Protein AF-A0A946WPH7-F1 (afdb_monomer_lite)

pLDDT: mean 76.48, std 14.89, range [47.19, 95.25]

Secondary structure (DSSP, 8-state):
--HHHHHHHHHHHHHHH-TTHHHHHHHHHHHHHHHHHHHHHHHHHHTTTHHHHHHHS-----PPPPPPPPP--S-SS---------------

Radius of gyration: 34.1 Å; chains: 1; bounding box: 37×86×64 Å

Sequence (92 aa):
MGSSEFIMIGAALLVLFGGKQLPELLRNIAKIINNFKRMTNQLKREAGLDMFDDIMNPPRHQRPPMPPPPPPSLDKKLEDGPNMNTDKEEQS

Foldseek 3Di:
DPVVVVVVVVVVCCVVQNPPRVVVVVVVVVVVVVVVVVVVVVVCVVVVVVVVVCVVPPPPPPPPPDDPDPDPPPPPPPPDDDDDPDDDDDDD

Structure (mmCIF, N/CA/C/O backbone):
data_AF-A0A946WPH7-F1
#
_entry.id   AF-A0A946WPH7-F1
#
loop_
_atom_site.group_PDB
_atom_site.id
_atom_site.type_symbol
_atom_site.label_atom_id
_atom_site.label_alt_id
_atom_site.label_comp_id
_atom_site.label_asym_id
_atom_site.label_entity_id
_atom_site.label_seq_id
_atom_site.pdbx_PDB_ins_code
_atom_site.Cartn_x
_atom_site.Cartn_y
_atom_site.Cartn_z
_atom_site.occupancy
_atom_site.B_iso_or_equiv
_atom_site.auth_seq_id
_atom_site.auth_comp_id
_atom_site.auth_asym_id
_atom_site.auth_atom_id
_atom_site.pdbx_PDB_model_num
ATOM 1 N N . MET A 1 1 ? 25.338 6.547 -5.001 1.00 73.06 1 MET A N 1
ATOM 2 C CA . MET A 1 1 ? 25.299 5.070 -5.013 1.00 73.06 1 MET A CA 1
ATOM 3 C C . MET A 1 1 ? 24.215 4.659 -4.036 1.00 73.06 1 MET A C 1
ATOM 5 O O . MET A 1 1 ? 24.285 5.102 -2.902 1.00 73.06 1 MET A O 1
ATOM 9 N N . GLY A 1 2 ? 23.149 3.994 -4.464 1.00 82.25 2 GLY A N 1
ATOM 10 C CA . GLY A 1 2 ? 22.056 3.625 -3.556 1.00 82.25 2 GLY A CA 1
ATOM 11 C C . GLY A 1 2 ? 20.744 3.427 -4.300 1.00 82.25 2 GLY A C 1
ATOM 12 O O . GLY A 1 2 ? 20.168 2.350 -4.263 1.00 82.25 2 GLY A O 1
ATOM 13 N N . SER A 1 3 ? 20.318 4.416 -5.088 1.00 88.00 3 SER A N 1
ATOM 14 C CA . SER A 1 3 ? 19.132 4.288 -5.947 1.00 88.00 3 SER A CA 1
ATOM 15 C C . SER A 1 3 ? 19.303 3.237 -7.052 1.00 88.00 3 SER A C 1
ATOM 17 O O . SER A 1 3 ? 18.353 2.527 -7.369 1.00 88.00 3 SER A O 1
ATOM 19 N N . SER A 1 4 ? 20.513 3.082 -7.599 1.00 93.19 4 SER A N 1
ATOM 20 C CA . SER A 1 4 ? 20.823 2.083 -8.632 1.00 93.19 4 SER A CA 1
ATOM 21 C C . SER A 1 4 ? 20.708 0.637 -8.137 1.00 93.19 4 SER A C 1
ATOM 23 O O . SER A 1 4 ? 20.186 -0.208 -8.857 1.00 93.19 4 SER A O 1
ATOM 25 N N . GLU A 1 5 ? 21.146 0.341 -6.909 1.00 92.12 5 GLU A N 1
ATOM 26 C CA . GLU A 1 5 ? 21.054 -1.009 -6.331 1.00 92.12 5 GLU A CA 1
ATOM 27 C C . GLU A 1 5 ? 19.610 -1.420 -6.058 1.00 92.12 5 GLU A C 1
ATOM 29 O O . GLU A 1 5 ? 19.221 -2.536 -6.401 1.00 92.12 5 GLU A O 1
ATOM 34 N N . PHE A 1 6 ? 18.778 -0.513 -5.538 1.00 93.31 6 PHE A N 1
ATOM 35 C CA . PHE A 1 6 ? 17.352 -0.797 -5.359 1.00 93.31 6 PHE A CA 1
ATOM 36 C C . PHE A 1 6 ? 16.639 -1.071 -6.685 1.00 93.31 6 PHE A C 1
ATOM 38 O O . PHE A 1 6 ? 15.779 -1.950 -6.739 1.00 93.31 6 PHE A O 1
ATOM 45 N N . ILE A 1 7 ? 17.015 -0.371 -7.762 1.00 93.44 7 ILE A N 1
ATOM 46 C CA . ILE A 1 7 ? 16.483 -0.640 -9.104 1.00 93.44 7 ILE A CA 1
ATOM 47 C C . ILE A 1 7 ? 16.897 -2.039 -9.577 1.00 93.44 7 ILE A C 1
ATOM 49 O O . ILE A 1 7 ? 16.051 -2.768 -10.090 1.00 93.44 7 ILE A O 1
ATOM 53 N N . MET A 1 8 ? 18.151 -2.448 -9.362 1.00 94.06 8 MET A N 1
ATOM 54 C CA . MET A 1 8 ? 18.637 -3.780 -9.749 1.00 94.06 8 MET A CA 1
ATOM 55 C C . MET A 1 8 ? 17.952 -4.906 -8.965 1.00 94.06 8 MET A C 1
ATOM 57 O O . MET A 1 8 ? 17.546 -5.908 -9.552 1.00 94.06 8 MET A O 1
ATOM 61 N N . ILE A 1 9 ? 17.768 -4.729 -7.654 1.00 93.19 9 ILE A N 1
ATOM 62 C CA . ILE A 1 9 ? 17.056 -5.691 -6.799 1.00 93.19 9 ILE A CA 1
ATOM 63 C C . ILE A 1 9 ? 15.580 -5.761 -7.200 1.00 93.19 9 ILE A C 1
ATOM 65 O O . ILE A 1 9 ? 15.034 -6.853 -7.361 1.00 93.19 9 ILE A O 1
ATOM 69 N N . GLY A 1 10 ? 14.942 -4.608 -7.419 1.00 92.25 10 GLY A N 1
ATOM 70 C CA . GLY A 1 10 ? 13.577 -4.537 -7.929 1.00 92.25 10 GLY A CA 1
ATOM 71 C C . GLY A 1 10 ? 13.442 -5.271 -9.261 1.00 92.25 10 GLY A C 1
ATOM 72 O O . GLY A 1 10 ? 12.560 -6.112 -9.406 1.00 92.25 10 GLY A O 1
ATOM 73 N N . ALA A 1 11 ? 14.360 -5.036 -10.202 1.00 93.25 11 ALA A N 1
ATOM 74 C CA . ALA A 1 11 ? 14.390 -5.719 -11.491 1.00 93.25 11 ALA A CA 1
ATOM 75 C C . ALA A 1 11 ? 14.574 -7.242 -11.349 1.00 93.25 11 ALA A C 1
ATOM 77 O O . ALA A 1 11 ? 13.851 -7.995 -11.997 1.00 93.25 11 ALA A O 1
ATOM 78 N N . ALA A 1 12 ? 15.463 -7.711 -10.468 1.00 93.88 12 ALA A N 1
ATOM 79 C CA . ALA A 1 12 ? 15.650 -9.141 -10.208 1.00 93.88 12 ALA A CA 1
ATOM 80 C C . ALA A 1 12 ? 14.379 -9.799 -9.640 1.00 93.88 12 ALA A C 1
ATOM 82 O O . ALA A 1 12 ? 13.968 -10.862 -10.108 1.00 93.88 12 ALA A O 1
ATOM 83 N N . LEU A 1 13 ? 13.703 -9.141 -8.692 1.00 92.38 13 LEU A N 1
ATOM 84 C CA . LEU A 1 13 ? 12.411 -9.598 -8.169 1.00 92.38 13 LEU A CA 1
ATOM 85 C C . LEU A 1 13 ? 11.322 -9.577 -9.251 1.00 92.38 13 LEU A C 1
ATOM 87 O O . LEU A 1 13 ? 10.493 -10.482 -9.302 1.00 92.38 13 LEU A O 1
ATOM 91 N N . LEU A 1 14 ? 11.331 -8.584 -10.144 1.00 92.31 14 LEU A N 1
ATOM 92 C CA . LEU A 1 14 ? 10.408 -8.514 -11.278 1.00 92.31 14 LEU A CA 1
ATOM 93 C C . LEU A 1 14 ? 10.645 -9.634 -12.295 1.00 92.31 14 LEU A C 1
ATOM 95 O O . LEU A 1 14 ? 9.679 -10.091 -12.894 1.00 92.31 14 LEU A O 1
ATOM 99 N N . VAL A 1 15 ? 11.882 -10.090 -12.496 1.00 93.25 15 VAL A N 1
ATOM 100 C CA . VAL A 1 15 ? 12.171 -11.248 -13.358 1.00 93.25 15 VAL A CA 1
ATOM 101 C C . VAL A 1 15 ? 11.718 -12.547 -12.691 1.00 93.25 15 VAL A C 1
ATOM 103 O O . VAL A 1 15 ? 11.138 -13.400 -13.357 1.00 93.25 15 VAL A O 1
ATOM 106 N N . LEU A 1 16 ? 11.929 -12.684 -11.380 1.00 92.31 16 LEU A N 1
ATOM 107 C CA . LEU A 1 16 ? 11.603 -13.908 -10.643 1.00 92.31 16 LEU A CA 1
ATOM 108 C C . LEU A 1 16 ? 10.094 -14.083 -10.415 1.00 92.31 16 LEU A C 1
ATOM 110 O O . LEU A 1 16 ? 9.555 -15.173 -10.578 1.00 92.31 16 LEU A O 1
ATOM 114 N N . PHE A 1 17 ? 9.410 -12.999 -10.048 1.00 89.62 17 PHE A N 1
ATOM 115 C CA . PHE A 1 17 ? 7.988 -13.008 -9.706 1.00 89.62 17 PHE A CA 1
ATOM 116 C C . PHE A 1 17 ? 7.097 -12.457 -10.830 1.00 89.62 17 PHE A C 1
ATOM 118 O O . PHE A 1 17 ? 5.914 -12.789 -10.904 1.00 89.62 17 PHE A O 1
ATOM 125 N N . GLY A 1 18 ? 7.634 -11.642 -11.738 1.00 85.38 18 GLY A N 1
ATOM 126 C CA . GLY A 1 18 ? 6.865 -10.936 -12.765 1.00 85.38 18 GLY A CA 1
ATOM 127 C C . GLY A 1 18 ? 6.339 -9.578 -12.286 1.00 85.38 18 GLY A C 1
ATOM 128 O O . GLY A 1 18 ? 5.952 -9.400 -11.129 1.00 85.38 18 GLY A O 1
ATOM 129 N N . GLY A 1 19 ? 6.232 -8.609 -13.204 1.00 84.31 19 GLY A N 1
ATOM 130 C CA . GLY A 1 19 ? 5.746 -7.251 -12.900 1.00 84.31 19 GLY A CA 1
ATOM 131 C C . GLY A 1 19 ? 4.292 -7.158 -12.415 1.00 84.31 19 GLY A C 1
ATOM 132 O O . GLY A 1 19 ? 3.889 -6.122 -11.896 1.00 84.31 19 GLY A O 1
ATOM 133 N N . LYS A 1 20 ? 3.501 -8.229 -12.560 1.00 84.19 20 LYS A N 1
ATOM 134 C CA . LYS A 1 20 ? 2.092 -8.279 -12.134 1.00 84.19 20 LYS A CA 1
ATOM 135 C C . LYS A 1 20 ? 1.906 -8.904 -10.747 1.00 84.19 20 LYS A C 1
ATOM 137 O O . LYS A 1 20 ? 1.031 -8.464 -10.014 1.00 84.19 20 LYS A O 1
ATOM 142 N N . GLN A 1 21 ? 2.761 -9.851 -10.351 1.00 86.94 21 GLN A N 1
ATOM 143 C CA . GLN A 1 21 ? 2.588 -10.583 -9.090 1.00 86.94 21 GLN A CA 1
ATOM 144 C C . GLN A 1 21 ? 3.067 -9.796 -7.872 1.00 86.94 21 GLN A C 1
ATOM 146 O O . GLN A 1 21 ? 2.423 -9.819 -6.830 1.00 86.94 21 GLN A O 1
ATOM 151 N N . LEU A 1 22 ? 4.163 -9.045 -7.995 1.00 88.81 22 LEU A N 1
ATOM 152 C CA . LEU A 1 22 ? 4.698 -8.234 -6.899 1.00 88.81 22 LEU A CA 1
ATOM 153 C C . LEU A 1 22 ? 3.692 -7.170 -6.395 1.00 88.81 22 LEU A C 1
ATOM 155 O O . LEU A 1 22 ? 3.421 -7.139 -5.193 1.00 88.81 22 LEU A O 1
ATOM 159 N N . PRO A 1 23 ? 3.050 -6.351 -7.257 1.00 83.94 23 PRO A N 1
ATOM 160 C CA . PRO A 1 23 ? 2.016 -5.416 -6.805 1.00 83.94 23 PRO A CA 1
ATOM 161 C C . PRO A 1 23 ? 0.739 -6.108 -6.301 1.00 83.94 23 PRO A C 1
ATOM 163 O O . PRO A 1 23 ? 0.052 -5.559 -5.439 1.00 83.94 23 PRO A O 1
ATOM 166 N N . GLU A 1 24 ? 0.410 -7.298 -6.801 1.00 90.50 24 GLU A N 1
ATOM 167 C CA . GLU A 1 24 ? -0.753 -8.077 -6.359 1.00 90.50 24 GLU A CA 1
ATOM 168 C C . GLU A 1 24 ? -0.545 -8.672 -4.955 1.00 90.50 24 GLU A C 1
ATOM 170 O O . GLU A 1 24 ? -1.393 -8.499 -4.076 1.00 90.50 24 GLU A O 1
ATOM 175 N N . LEU A 1 25 ? 0.635 -9.239 -4.689 1.00 90.75 25 LEU A N 1
ATOM 176 C CA . LEU A 1 25 ? 1.050 -9.691 -3.359 1.00 90.75 25 LEU A CA 1
ATOM 177 C C . LEU A 1 25 ? 1.113 -8.524 -2.367 1.00 90.75 25 LEU A C 1
ATOM 179 O O . LEU A 1 25 ? 0.578 -8.635 -1.266 1.00 90.75 25 LEU A O 1
ATOM 183 N N . LEU A 1 26 ? 1.692 -7.382 -2.760 1.00 91.31 26 LEU A N 1
ATOM 184 C CA . LEU A 1 26 ? 1.735 -6.183 -1.916 1.00 91.31 26 LEU A CA 1
ATOM 185 C C . LEU A 1 26 ? 0.333 -5.685 -1.552 1.00 91.31 26 LEU A C 1
ATOM 187 O O . LEU A 1 26 ? 0.096 -5.346 -0.395 1.00 91.31 26 LEU A O 1
ATOM 191 N N . ARG A 1 27 ? -0.612 -5.666 -2.501 1.00 93.12 27 ARG A N 1
ATOM 192 C CA . ARG A 1 27 ? -2.014 -5.299 -2.230 1.00 93.12 27 ARG A CA 1
ATOM 193 C C . ARG A 1 27 ? -2.667 -6.260 -1.239 1.00 93.12 27 ARG A C 1
ATOM 195 O O . ARG A 1 27 ? -3.345 -5.810 -0.313 1.00 93.12 27 ARG A O 1
ATOM 202 N N . ASN A 1 28 ? -2.429 -7.560 -1.395 1.00 93.19 28 ASN A N 1
ATOM 203 C CA . ASN A 1 28 ? -2.977 -8.583 -0.508 1.00 93.19 28 ASN A CA 1
ATOM 204 C C . ASN A 1 28 ? -2.371 -8.489 0.904 1.00 93.19 28 ASN A C 1
ATOM 206 O O . ASN A 1 28 ? -3.110 -8.500 1.888 1.00 93.19 28 ASN A O 1
ATOM 210 N N . ILE A 1 29 ? -1.056 -8.285 1.017 1.00 94.25 29 ILE A N 1
ATOM 211 C CA . ILE A 1 29 ? -0.355 -8.068 2.292 1.00 94.25 29 ILE A CA 1
ATOM 212 C C . ILE A 1 29 ? -0.809 -6.760 2.951 1.00 94.25 29 ILE A C 1
ATOM 214 O O . ILE A 1 29 ? -1.117 -6.749 4.140 1.00 94.25 29 ILE A O 1
ATOM 218 N N . ALA A 1 30 ? -0.929 -5.665 2.198 1.00 91.44 30 ALA A N 1
ATOM 219 C CA . ALA A 1 30 ? -1.408 -4.385 2.722 1.00 91.44 30 ALA A CA 1
ATOM 220 C C . ALA A 1 30 ? -2.828 -4.504 3.296 1.00 91.44 30 ALA A C 1
ATOM 222 O O . ALA A 1 30 ? -3.128 -3.934 4.349 1.00 91.44 30 ALA A O 1
ATOM 223 N N . LYS A 1 31 ? -3.691 -5.295 2.648 1.00 94.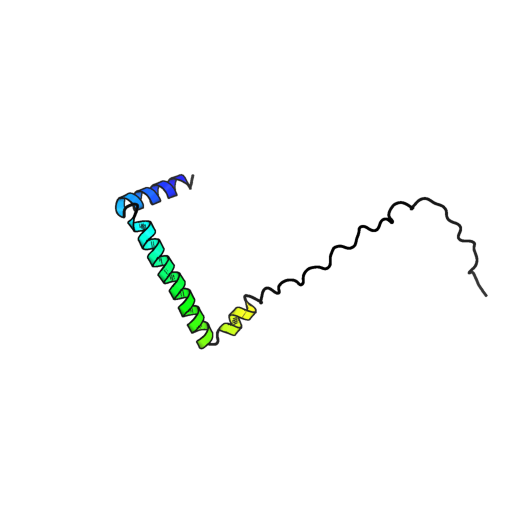81 31 LYS A N 1
ATOM 224 C CA . LYS A 1 31 ? -5.031 -5.607 3.155 1.00 94.81 31 LYS A CA 1
ATOM 225 C C . LYS A 1 31 ? -4.965 -6.392 4.469 1.00 94.81 31 LYS A C 1
ATOM 227 O O . LYS A 1 31 ? -5.683 -6.042 5.404 1.00 94.81 31 LYS A O 1
ATOM 232 N N . ILE A 1 32 ? -4.079 -7.388 4.566 1.00 93.25 32 ILE A N 1
ATOM 233 C CA . ILE A 1 32 ? -3.848 -8.158 5.799 1.00 93.25 32 ILE A CA 1
ATOM 234 C C . ILE A 1 32 ? -3.345 -7.247 6.923 1.00 93.25 32 ILE A C 1
ATOM 236 O O . ILE A 1 32 ? -3.917 -7.279 8.006 1.00 93.25 32 ILE A O 1
ATOM 240 N N . ILE A 1 33 ? -2.357 -6.381 6.673 1.00 95.12 33 ILE A N 1
ATOM 241 C CA . ILE A 1 33 ? -1.821 -5.442 7.675 1.00 95.12 33 ILE A CA 1
ATOM 242 C C . ILE A 1 33 ? -2.907 -4.465 8.153 1.00 95.12 33 ILE A C 1
ATOM 244 O O . ILE A 1 33 ? -3.038 -4.220 9.352 1.00 95.12 33 ILE A O 1
ATOM 248 N N . ASN A 1 34 ? -3.720 -3.922 7.240 1.00 94.44 34 ASN A N 1
ATOM 249 C CA . ASN A 1 34 ? -4.821 -3.020 7.594 1.00 94.44 34 ASN A CA 1
ATOM 250 C C . ASN A 1 34 ? -5.896 -3.729 8.435 1.00 94.44 34 ASN A C 1
ATOM 252 O O . ASN A 1 34 ? -6.404 -3.157 9.400 1.00 94.44 34 ASN A O 1
ATOM 256 N N . ASN A 1 35 ? -6.221 -4.978 8.097 1.00 95.25 35 ASN A N 1
ATOM 257 C CA . ASN A 1 35 ? -7.160 -5.790 8.867 1.00 95.25 35 ASN A CA 1
ATOM 258 C C . ASN A 1 35 ? -6.586 -6.164 10.235 1.00 95.25 35 ASN A C 1
ATOM 260 O O . ASN A 1 35 ? -7.281 -6.018 11.235 1.00 95.25 35 ASN A O 1
ATOM 264 N N . PHE A 1 36 ? -5.312 -6.550 10.293 1.00 93.75 36 PH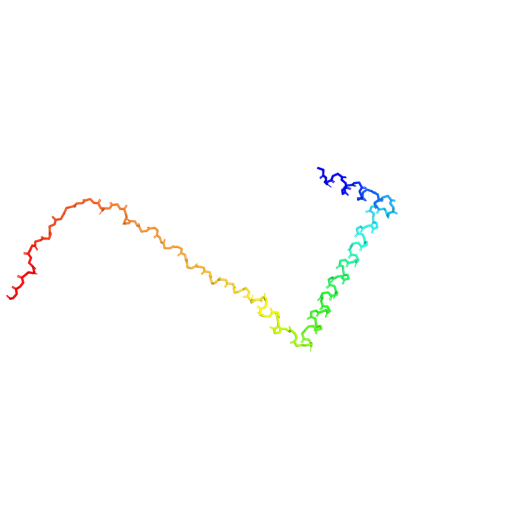E A N 1
ATOM 265 C CA . PHE A 1 36 ? -4.607 -6.851 11.533 1.00 93.75 36 PHE A CA 1
ATOM 266 C C . PHE A 1 36 ? -4.609 -5.638 12.462 1.00 93.75 36 PHE A C 1
ATOM 268 O O . PHE A 1 36 ? -5.026 -5.749 13.606 1.00 93.75 36 PHE A O 1
ATOM 275 N N . LYS A 1 37 ? -4.285 -4.441 11.952 1.00 91.25 37 LYS A N 1
ATOM 276 C CA . LYS A 1 37 ? -4.368 -3.195 12.728 1.00 91.25 37 LYS A CA 1
ATOM 277 C C . LYS A 1 37 ? -5.775 -2.952 13.282 1.00 91.25 37 LYS A C 1
ATOM 279 O O . LYS A 1 37 ? -5.907 -2.540 14.428 1.00 91.25 37 LYS A O 1
ATOM 284 N N . ARG A 1 38 ? -6.825 -3.192 12.489 1.00 91.81 38 ARG A N 1
ATOM 285 C CA . ARG A 1 38 ? -8.223 -3.028 12.932 1.00 91.81 38 ARG A CA 1
ATOM 286 C C . ARG A 1 38 ? -8.593 -4.021 14.024 1.00 91.81 38 ARG A C 1
ATOM 288 O O . ARG A 1 38 ? -9.170 -3.599 15.018 1.00 91.81 38 ARG A O 1
ATOM 295 N N . MET A 1 39 ? -8.231 -5.289 13.848 1.00 90.62 39 MET A N 1
ATOM 296 C CA . MET A 1 39 ? -8.453 -6.345 14.835 1.00 90.62 39 MET A CA 1
ATOM 297 C C . MET A 1 39 ? -7.696 -6.034 16.126 1.00 90.62 39 MET A C 1
ATOM 299 O O . MET A 1 39 ? -8.310 -5.952 17.180 1.00 90.62 39 MET A O 1
ATOM 303 N N . THR A 1 40 ? -6.402 -5.718 16.051 1.00 88.94 40 THR A N 1
ATOM 304 C CA . THR A 1 40 ? -5.601 -5.321 17.218 1.00 88.94 40 THR A CA 1
ATOM 305 C C . THR A 1 40 ? -6.192 -4.107 17.930 1.00 88.94 40 THR A C 1
ATOM 307 O O . THR A 1 40 ? -6.199 -4.064 19.151 1.00 88.94 40 THR A O 1
ATOM 310 N N . ASN A 1 41 ? -6.745 -3.139 17.196 1.00 86.75 41 ASN A N 1
ATOM 311 C CA . ASN A 1 41 ? -7.384 -1.961 17.783 1.00 86.75 41 ASN A CA 1
ATOM 312 C C . ASN A 1 41 ? -8.7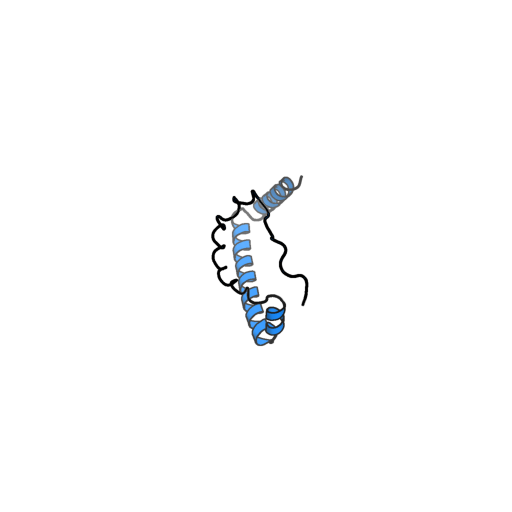65 -2.248 18.403 1.00 86.75 41 ASN A C 1
ATOM 314 O O . ASN A 1 41 ? -9.276 -1.416 19.145 1.00 86.75 41 ASN A O 1
ATOM 318 N N . GLN A 1 42 ? -9.396 -3.377 18.074 1.00 84.12 42 GLN A N 1
ATOM 319 C CA . GLN A 1 42 ? -10.586 -3.876 18.773 1.00 84.12 42 GLN A CA 1
ATOM 320 C C . GLN A 1 42 ? -10.162 -4.636 20.031 1.00 84.12 42 GLN A C 1
ATOM 322 O O . GLN A 1 42 ? -10.622 -4.298 21.117 1.00 84.12 42 GLN A O 1
ATOM 327 N N . LEU A 1 43 ? -9.175 -5.534 19.913 1.00 84.94 43 LEU A N 1
ATOM 328 C CA . LEU A 1 43 ? -8.579 -6.233 21.056 1.00 84.94 43 LEU A CA 1
ATOM 329 C C . LEU A 1 43 ? -8.040 -5.253 22.108 1.00 84.94 43 LEU A C 1
ATOM 331 O O . LEU A 1 43 ? -8.196 -5.488 23.297 1.00 84.94 43 LEU A O 1
ATOM 335 N N . LYS A 1 44 ? -7.428 -4.139 21.689 1.00 83.81 44 LYS A N 1
ATOM 336 C CA . LYS A 1 44 ? -6.897 -3.109 22.592 1.00 83.81 44 LYS A CA 1
ATOM 337 C C . LYS A 1 44 ? -7.996 -2.441 23.430 1.00 83.81 44 LYS A C 1
ATOM 339 O O . LYS A 1 44 ? -7.769 -2.202 24.616 1.00 83.81 44 LYS A O 1
ATOM 344 N N . ARG A 1 45 ? -9.177 -2.222 22.834 1.00 80.38 45 ARG A N 1
ATOM 345 C CA . ARG A 1 45 ? -10.353 -1.677 23.532 1.00 80.38 45 ARG A CA 1
ATOM 346 C C . ARG A 1 45 ? -10.934 -2.665 24.519 1.00 80.38 45 ARG A C 1
ATOM 348 O O . ARG A 1 45 ? -11.221 -2.314 25.657 1.00 80.38 45 ARG A O 1
ATOM 355 N N . GLU A 1 46 ? -11.061 -3.916 24.093 1.00 75.38 46 GLU A N 1
ATOM 356 C CA . GLU A 1 46 ? -11.589 -4.995 24.931 1.00 75.38 46 GLU A CA 1
ATOM 357 C C . GLU A 1 46 ? -10.643 -5.334 26.093 1.00 75.38 46 GLU A C 1
ATOM 359 O O . GLU A 1 46 ? -11.096 -5.600 27.202 1.00 75.38 46 GLU A O 1
ATOM 364 N N . ALA A 1 47 ? -9.329 -5.251 25.875 1.00 78.06 47 ALA A N 1
ATOM 365 C CA . ALA A 1 47 ? -8.307 -5.484 26.894 1.00 78.06 47 ALA A CA 1
ATOM 366 C C . ALA A 1 47 ? -8.091 -4.294 27.853 1.00 78.06 47 ALA A C 1
ATOM 368 O O . ALA A 1 47 ? -7.203 -4.357 28.703 1.00 78.06 47 ALA A O 1
ATOM 369 N N . GLY A 1 48 ? -8.848 -3.196 27.719 1.00 69.38 48 GLY A N 1
ATOM 370 C CA . GLY A 1 48 ? -8.726 -2.015 28.585 1.00 69.38 48 GLY A CA 1
ATOM 371 C C . GLY A 1 48 ? -7.422 -1.223 28.409 1.00 69.38 48 GLY A C 1
ATOM 372 O O . GLY A 1 48 ? -7.080 -0.390 29.246 1.00 69.38 48 GLY A O 1
ATOM 373 N N . LEU A 1 49 ? -6.685 -1.451 27.318 1.00 72.00 49 LEU A N 1
ATOM 374 C CA . LEU A 1 49 ? -5.407 -0.788 27.027 1.00 72.00 49 LEU A CA 1
ATOM 375 C C . LEU A 1 49 ? -5.585 0.611 26.411 1.00 72.00 49 LEU A C 1
ATOM 377 O O . LEU A 1 49 ? -4.601 1.287 26.100 1.00 72.00 49 LEU A O 1
ATOM 381 N N . ASP A 1 50 ? -6.822 1.062 26.207 1.00 65.81 50 ASP A N 1
ATOM 382 C CA . ASP A 1 50 ? -7.152 2.383 25.658 1.00 65.81 50 ASP A CA 1
ATOM 383 C C . ASP A 1 50 ? -6.606 3.536 26.504 1.00 65.81 50 ASP A C 1
ATOM 385 O O . ASP A 1 50 ? -6.161 4.535 25.942 1.00 65.81 50 ASP A O 1
ATOM 389 N N . MET A 1 51 ? -6.517 3.359 27.830 1.00 63.09 51 MET A N 1
ATOM 390 C CA . MET A 1 51 ? -5.944 4.366 28.736 1.00 63.09 51 MET A CA 1
ATOM 391 C C . MET A 1 51 ? -4.488 4.712 28.384 1.00 63.09 51 MET A C 1
ATOM 393 O O . MET A 1 51 ? -4.064 5.848 28.568 1.00 63.09 51 MET A O 1
ATOM 397 N N . PHE A 1 52 ? -3.724 3.765 27.825 1.00 66.75 52 PHE A N 1
ATOM 398 C CA . PHE A 1 52 ? -2.359 4.024 27.354 1.00 66.75 52 PHE A CA 1
ATOM 399 C C . PHE A 1 52 ? -2.309 4.814 26.034 1.00 66.75 52 PHE A C 1
ATOM 401 O O . PHE A 1 52 ? -1.325 5.512 25.799 1.00 66.75 52 PHE A O 1
ATOM 408 N N . ASP A 1 53 ? -3.336 4.728 25.174 1.00 66.88 53 ASP A N 1
ATOM 409 C CA . ASP A 1 53 ? -3.371 5.495 23.913 1.00 66.88 53 ASP A CA 1
ATOM 410 C C . ASP A 1 53 ? -3.696 6.969 24.162 1.00 66.88 53 ASP A C 1
ATOM 412 O O . ASP A 1 53 ? -3.043 7.828 23.581 1.00 66.88 53 ASP A O 1
ATOM 416 N N . ASP A 1 54 ? -4.642 7.272 25.059 1.00 65.19 54 ASP A N 1
ATOM 417 C CA . ASP A 1 54 ? -5.013 8.661 25.388 1.00 65.19 54 ASP A CA 1
ATOM 418 C C . ASP A 1 54 ? -3.843 9.449 26.006 1.00 65.19 54 ASP A C 1
ATOM 420 O O . ASP A 1 54 ? -3.710 10.654 25.790 1.00 65.19 54 ASP A O 1
ATOM 424 N N . ILE A 1 55 ? -2.951 8.764 26.733 1.00 66.94 55 ILE A N 1
ATOM 425 C CA . ILE A 1 55 ? -1.727 9.360 27.289 1.00 66.94 55 ILE A CA 1
ATOM 426 C C . ILE A 1 55 ? -0.665 9.572 26.195 1.00 66.94 55 ILE A C 1
ATOM 428 O O . ILE A 1 55 ? 0.045 10.578 26.214 1.00 66.94 55 ILE A O 1
ATOM 432 N N . MET A 1 56 ? -0.536 8.643 25.238 1.00 68.19 56 MET A N 1
ATOM 433 C CA . MET A 1 56 ? 0.480 8.718 24.174 1.00 68.19 56 MET A CA 1
ATOM 434 C C . MET A 1 56 ? 0.071 9.584 22.975 1.00 68.19 56 MET A C 1
ATOM 436 O O . MET A 1 56 ? 0.939 10.114 22.279 1.00 68.19 56 MET A O 1
ATOM 440 N N . ASN A 1 57 ? -1.224 9.737 22.716 1.00 67.88 57 ASN A N 1
ATOM 441 C CA . ASN A 1 57 ? -1.763 10.528 21.620 1.00 67.88 57 ASN A CA 1
ATOM 442 C C . ASN A 1 57 ? -2.929 11.377 22.143 1.00 67.88 57 ASN A C 1
ATOM 444 O O . ASN A 1 57 ? -4.089 11.033 21.897 1.00 67.88 57 ASN A O 1
ATOM 448 N N . PRO A 1 58 ? -2.641 12.486 22.858 1.00 65.44 58 PRO A N 1
ATOM 449 C CA . PRO A 1 58 ? -3.691 13.380 23.317 1.00 65.44 58 PRO A CA 1
ATOM 450 C C . PRO A 1 58 ? -4.535 13.803 22.109 1.00 65.44 58 PRO A C 1
ATOM 452 O O . PRO A 1 58 ? -3.963 14.075 21.041 1.00 65.44 58 PRO A O 1
ATOM 455 N N . PRO A 1 59 ? -5.874 13.889 22.241 1.00 70.25 59 PRO A N 1
ATOM 456 C CA . PRO A 1 59 ? -6.727 14.409 21.186 1.00 70.25 59 PRO A CA 1
ATOM 457 C C . PRO A 1 59 ? -6.095 15.691 20.660 1.00 70.25 59 PRO A C 1
ATOM 459 O O . PRO A 1 59 ? -5.847 16.618 21.441 1.00 70.25 59 PRO A O 1
ATOM 462 N N . ARG A 1 60 ? -5.774 15.742 19.357 1.00 61.62 60 ARG A N 1
ATOM 463 C CA . ARG A 1 60 ? -5.375 16.991 18.705 1.00 61.62 60 ARG A CA 1
ATOM 464 C C . ARG A 1 60 ? -6.561 17.923 18.861 1.00 61.62 60 ARG A C 1
ATOM 466 O O . ARG A 1 60 ? -7.481 17.899 18.048 1.00 61.62 60 ARG A O 1
ATOM 473 N N . HIS A 1 61 ? -6.544 18.697 19.938 1.00 58.31 61 HIS A N 1
ATOM 474 C CA . HIS A 1 61 ? -7.422 19.823 20.131 1.00 58.31 61 HIS A CA 1
ATOM 475 C C . HIS A 1 61 ? -7.267 20.614 18.845 1.00 58.31 61 HIS A C 1
ATOM 477 O O . HIS A 1 61 ? -6.162 21.056 18.510 1.00 58.31 61 HIS A O 1
ATOM 483 N N . GLN A 1 62 ? -8.341 20.684 18.061 1.00 55.88 62 GLN A N 1
ATOM 484 C CA . GLN A 1 62 ? -8.443 21.685 17.020 1.00 55.88 62 GLN A CA 1
ATOM 485 C C . GLN A 1 62 ? -8.118 22.976 17.754 1.00 55.88 62 GLN A C 1
ATOM 487 O O . GLN A 1 62 ? -8.852 23.356 18.667 1.00 55.88 62 GLN A O 1
ATOM 492 N N . ARG A 1 63 ? -6.934 23.546 17.495 1.00 58.31 63 ARG A N 1
ATOM 493 C CA . ARG A 1 63 ? -6.555 24.803 18.131 1.00 58.31 63 ARG A CA 1
ATOM 494 C C . ARG A 1 63 ? -7.734 25.730 17.844 1.00 58.31 63 ARG A C 1
ATOM 496 O O . ARG A 1 63 ? -8.113 25.791 16.669 1.00 58.31 63 ARG A O 1
ATOM 503 N N . PRO A 1 64 ? -8.366 26.344 18.861 1.00 67.62 64 PRO A N 1
ATOM 504 C CA . PRO A 1 64 ? -9.452 27.272 18.599 1.00 67.62 64 PRO A CA 1
ATOM 505 C C . PRO A 1 64 ? -8.973 28.230 17.502 1.00 67.62 64 PRO A C 1
ATOM 507 O O . PRO A 1 64 ? -7.796 28.615 17.540 1.00 67.62 64 PRO A O 1
ATOM 510 N N . PRO A 1 65 ? -9.801 28.515 16.477 1.00 72.50 65 PRO A N 1
ATOM 511 C CA . PRO A 1 65 ? -9.405 29.414 15.403 1.00 72.50 65 PRO A CA 1
ATOM 512 C C . PRO A 1 65 ? -8.834 30.669 16.054 1.00 72.50 65 PRO A C 1
ATOM 514 O O . PRO A 1 65 ? -9.490 31.280 16.898 1.00 72.50 65 PRO A O 1
ATOM 517 N N . MET A 1 66 ? -7.563 30.964 15.764 1.00 70.06 66 MET A N 1
ATOM 518 C CA . MET A 1 66 ? -6.887 32.089 16.401 1.00 70.06 66 MET A CA 1
ATOM 519 C C . MET A 1 66 ? -7.718 33.349 16.135 1.00 70.06 66 MET A C 1
ATOM 521 O O . MET A 1 66 ? -8.204 33.509 15.009 1.00 70.06 66 MET A O 1
ATOM 525 N N . PRO A 1 67 ? -7.905 34.233 17.132 1.00 75.81 67 PRO A N 1
ATOM 526 C CA . PRO A 1 67 ? -8.499 35.532 16.867 1.00 75.81 67 PRO A CA 1
ATOM 527 C C . PRO A 1 67 ? -7.699 36.218 15.746 1.00 75.81 67 PRO A C 1
ATOM 529 O O . PRO A 1 67 ? -6.475 36.042 15.684 1.00 75.81 67 PRO A O 1
ATOM 532 N N . PRO A 1 68 ? -8.364 36.942 14.827 1.00 77.81 68 PRO A N 1
ATOM 533 C CA . PRO A 1 68 ? -7.673 37.636 13.750 1.00 77.81 68 PRO A CA 1
ATOM 534 C C . PRO A 1 68 ? -6.575 38.532 14.342 1.00 77.81 68 PRO A C 1
ATOM 536 O O . PRO A 1 68 ? -6.786 39.116 15.411 1.00 77.81 68 PRO A O 1
ATOM 539 N N . PRO A 1 69 ? -5.399 38.623 13.693 1.00 77.12 69 PRO A N 1
ATOM 540 C CA . PRO A 1 69 ? -4.329 39.483 14.176 1.00 77.12 69 PRO A CA 1
ATOM 541 C C . PRO A 1 69 ? -4.871 40.909 14.353 1.00 77.12 69 PRO A C 1
ATOM 543 O O . PRO A 1 69 ? -5.648 41.364 13.505 1.00 77.12 69 PRO A O 1
ATOM 546 N N . PRO A 1 70 ? -4.509 41.608 15.445 1.00 75.12 70 PRO A N 1
ATOM 547 C CA . PRO A 1 70 ? -4.944 42.981 15.647 1.00 75.12 70 PRO A CA 1
ATOM 548 C C . PRO A 1 70 ? -4.520 43.829 14.438 1.00 75.12 70 PRO A C 1
ATOM 550 O O . PRO A 1 70 ? -3.426 43.610 13.902 1.00 75.12 70 PRO A O 1
ATOM 553 N N . PRO A 1 71 ? -5.373 44.764 13.976 1.00 76.44 71 PRO A N 1
ATOM 554 C CA . PRO A 1 71 ? -5.012 45.651 12.882 1.00 76.44 71 PRO A CA 1
ATOM 555 C C . PRO A 1 71 ? -3.704 46.366 13.240 1.00 76.44 71 PRO A C 1
ATOM 557 O O . PRO A 1 71 ? -3.513 46.712 14.410 1.00 76.44 71 PRO A O 1
ATOM 560 N N . PRO A 1 72 ? -2.789 46.565 12.275 1.00 75.00 72 PRO A N 1
ATOM 561 C CA . PRO A 1 72 ? -1.560 47.298 12.530 1.00 75.00 72 PRO A CA 1
ATOM 562 C C . PRO A 1 72 ? -1.928 48.661 13.112 1.00 75.00 72 PRO A C 1
ATOM 564 O O . PRO A 1 72 ? -2.587 49.461 12.448 1.00 75.00 72 PRO A O 1
ATOM 567 N N . SER A 1 73 ? -1.553 48.896 14.370 1.00 60.81 73 SER A N 1
ATOM 568 C CA . SER A 1 73 ? -1.757 50.177 15.033 1.00 60.81 73 SER A CA 1
ATOM 569 C C . SER A 1 73 ? -1.085 51.249 14.179 1.00 60.81 73 SER A C 1
ATOM 571 O O . SER A 1 73 ? 0.140 51.261 14.048 1.00 60.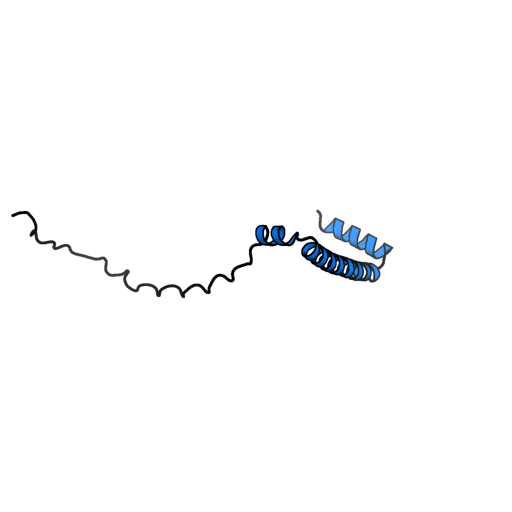81 73 SER A O 1
ATOM 573 N N . LEU A 1 74 ? -1.879 52.134 13.576 1.00 64.62 74 LEU A N 1
ATOM 574 C CA . LEU A 1 74 ? -1.431 53.270 12.761 1.00 64.62 74 LEU A CA 1
ATOM 575 C C . LEU A 1 74 ? -0.804 54.390 13.619 1.00 64.62 74 LEU A C 1
ATOM 577 O O . LEU A 1 74 ? -0.828 55.550 13.238 1.00 64.62 74 LEU A O 1
ATOM 581 N N . ASP A 1 75 ? -0.189 54.040 14.748 1.00 60.69 75 ASP A N 1
ATOM 582 C CA . ASP A 1 75 ? 0.342 54.969 15.747 1.00 60.69 75 ASP A CA 1
ATOM 583 C C . ASP A 1 75 ? 1.824 54.684 16.033 1.00 60.69 75 ASP A C 1
ATOM 585 O O . ASP A 1 75 ? 2.283 54.615 17.169 1.00 60.69 75 ASP A O 1
ATOM 589 N N . LYS A 1 76 ? 2.607 54.503 14.964 1.00 60.41 76 LYS A N 1
ATOM 590 C CA . LYS A 1 76 ? 4.075 54.616 14.994 1.00 60.41 76 LYS A CA 1
ATOM 591 C C . LYS A 1 76 ? 4.556 55.600 13.932 1.00 60.41 76 LYS A C 1
ATOM 593 O O . LYS A 1 76 ? 5.328 55.241 13.048 1.00 60.41 76 LYS A O 1
ATOM 598 N N . LYS A 1 77 ? 4.074 56.846 13.987 1.00 58.34 77 LYS A N 1
ATOM 599 C CA . LYS A 1 77 ? 4.734 57.973 13.301 1.00 58.34 77 LYS A CA 1
ATOM 600 C C . LYS A 1 77 ? 4.384 59.347 13.883 1.00 58.34 77 LYS A C 1
ATOM 602 O O . LYS A 1 77 ? 4.135 60.269 13.120 1.00 58.34 77 LYS A O 1
ATOM 607 N N . LEU A 1 78 ? 4.388 59.495 15.206 1.00 58.41 78 LEU A N 1
ATOM 608 C CA . LEU A 1 78 ? 4.480 60.802 15.875 1.00 58.41 78 LEU A CA 1
ATOM 609 C C . LEU A 1 78 ? 5.261 60.659 17.196 1.00 58.41 78 LEU A C 1
ATOM 611 O O . LEU A 1 78 ? 4.778 60.995 18.267 1.00 58.41 78 LEU A O 1
ATOM 615 N N . GLU A 1 79 ? 6.482 60.131 17.117 1.00 61.25 79 GLU A N 1
ATOM 616 C CA . GLU A 1 79 ? 7.532 60.499 18.072 1.00 61.25 79 GLU A CA 1
ATOM 617 C C . GLU A 1 79 ? 8.401 61.561 17.389 1.00 61.25 79 GLU A C 1
ATOM 619 O O . GLU A 1 79 ? 9.347 61.208 16.691 1.00 61.25 79 GLU A O 1
ATOM 624 N N . ASP A 1 80 ? 8.042 62.846 17.516 1.00 56.19 80 ASP A N 1
ATOM 625 C CA . ASP A 1 80 ? 9.000 63.953 17.350 1.00 56.19 80 ASP A CA 1
ATOM 626 C C . ASP A 1 80 ? 8.521 65.246 18.064 1.00 56.19 80 ASP A C 1
ATOM 628 O O . ASP A 1 80 ? 7.825 66.073 17.481 1.00 56.19 80 ASP A O 1
ATOM 632 N N . GLY A 1 81 ? 8.882 65.366 19.354 1.00 47.19 81 GLY A N 1
ATOM 633 C CA . GLY A 1 81 ? 9.073 66.600 20.154 1.00 47.19 81 GLY A CA 1
ATOM 634 C C . GLY A 1 81 ? 7.865 67.474 20.574 1.00 47.19 81 GLY A C 1
ATOM 635 O O . GLY A 1 81 ? 6.793 67.387 19.983 1.00 47.19 81 GLY A O 1
ATOM 636 N N . PRO A 1 82 ? 8.023 68.418 21.536 1.00 52.28 82 PRO A N 1
ATOM 637 C CA . PRO A 1 82 ? 9.002 68.548 22.622 1.00 52.28 82 PRO A CA 1
ATOM 638 C C . PRO A 1 82 ? 8.357 68.587 24.036 1.00 52.28 82 PRO A C 1
ATOM 640 O O . PRO A 1 82 ? 7.198 68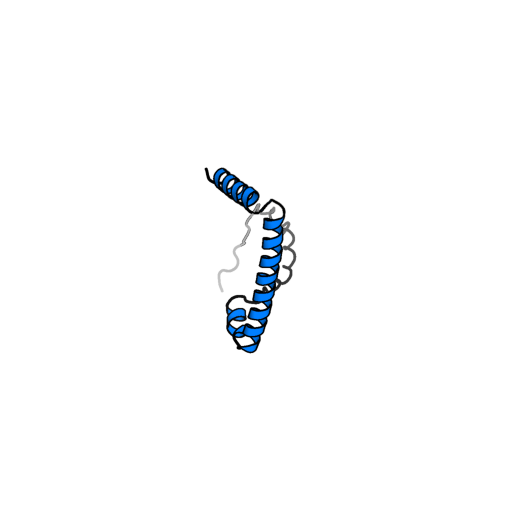.938 24.234 1.00 52.28 82 PRO A O 1
ATOM 643 N N . ASN A 1 83 ? 9.177 68.248 25.031 1.00 58.38 83 ASN A N 1
ATOM 644 C CA . ASN A 1 83 ? 8.943 68.287 26.479 1.00 58.38 83 ASN A CA 1
ATOM 645 C C . ASN A 1 83 ? 8.480 69.665 27.012 1.00 58.38 83 ASN A C 1
ATOM 647 O O . ASN A 1 83 ? 9.182 70.654 26.813 1.00 58.38 83 ASN A O 1
ATOM 651 N N . MET A 1 84 ? 7.375 69.699 27.773 1.00 54.22 84 MET A N 1
ATOM 652 C CA . MET A 1 84 ? 7.074 70.746 28.763 1.00 54.22 84 MET A CA 1
ATOM 653 C C . MET A 1 84 ? 6.348 70.152 29.983 1.00 54.22 84 MET A C 1
ATOM 655 O O . MET A 1 84 ? 5.169 70.419 30.207 1.00 54.22 84 MET A O 1
ATOM 659 N N . ASN A 1 85 ? 7.050 69.368 30.806 1.00 51.75 85 ASN A N 1
ATOM 660 C CA . ASN A 1 85 ? 6.628 69.222 32.200 1.00 51.75 85 ASN A CA 1
ATOM 661 C C . ASN A 1 85 ? 7.043 70.482 32.961 1.00 51.75 85 ASN A C 1
ATOM 663 O O . ASN A 1 85 ? 8.208 70.692 33.280 1.00 51.75 85 ASN A O 1
ATOM 667 N N . THR A 1 86 ? 6.049 71.339 33.189 1.00 59.28 86 THR A N 1
ATOM 668 C CA . THR A 1 86 ? 6.084 72.399 34.191 1.00 59.28 86 THR A CA 1
ATOM 669 C C . THR A 1 86 ? 6.158 71.750 35.567 1.00 59.28 86 THR A C 1
ATOM 671 O O . THR A 1 86 ? 5.268 70.988 35.940 1.00 59.28 86 THR A O 1
ATOM 674 N N . ASP A 1 87 ? 7.219 72.075 36.299 1.00 57.53 87 ASP A N 1
ATOM 675 C CA . ASP A 1 87 ? 7.374 71.866 37.733 1.00 57.53 87 ASP A CA 1
ATOM 676 C C . ASP A 1 87 ? 6.117 72.299 38.493 1.00 57.53 87 ASP A C 1
ATOM 678 O O . ASP A 1 87 ? 5.933 73.492 38.732 1.00 57.53 87 ASP A O 1
ATOM 682 N N . LYS A 1 88 ? 5.262 71.350 38.881 1.00 58.97 88 LYS A N 1
ATOM 683 C CA . LYS A 1 88 ? 4.346 71.468 40.027 1.00 58.97 88 LYS A CA 1
ATOM 684 C C . LYS A 1 88 ? 3.955 70.083 40.513 1.00 58.97 88 LYS A C 1
ATOM 686 O O . LYS A 1 88 ? 2.879 69.609 40.186 1.00 58.97 88 LYS A O 1
ATOM 691 N N . GLU A 1 89 ? 4.825 69.472 41.302 1.00 56.03 89 GLU A N 1
ATOM 692 C CA . GLU A 1 89 ? 4.429 68.601 42.414 1.00 56.03 89 GLU A CA 1
ATOM 693 C C . GLU A 1 89 ? 5.66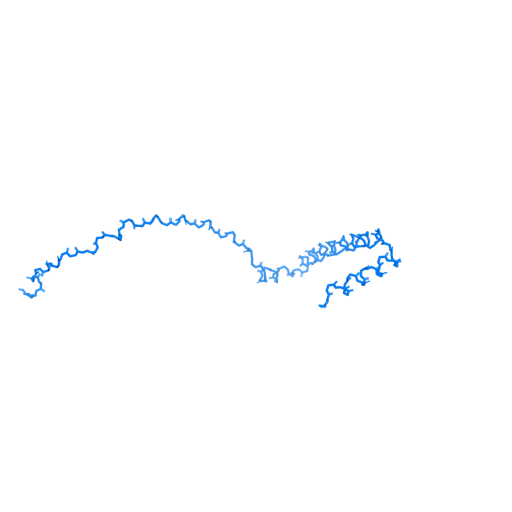0 68.335 43.287 1.00 56.03 89 GLU A C 1
ATOM 695 O O . GLU A 1 89 ? 6.131 67.215 43.444 1.00 56.03 89 GLU A O 1
ATOM 700 N N . GLU A 1 90 ? 6.207 69.407 43.867 1.00 49.72 90 GLU A N 1
ATOM 701 C CA . GLU A 1 90 ? 7.046 69.272 45.050 1.00 49.72 90 GLU A CA 1
ATOM 702 C C . GLU A 1 90 ? 6.439 70.096 46.194 1.00 49.72 90 GLU A C 1
ATOM 704 O O . GLU A 1 90 ? 6.594 71.309 46.268 1.00 49.72 90 GLU A O 1
ATOM 709 N N . GLN A 1 91 ? 5.750 69.352 47.064 1.00 49.66 91 GLN A N 1
ATOM 710 C CA . GLN A 1 91 ? 5.639 69.547 48.512 1.00 49.66 91 GLN A CA 1
ATOM 711 C C . GLN A 1 91 ? 4.656 70.591 49.077 1.00 49.66 91 GLN A C 1
ATOM 713 O O . GLN A 1 91 ? 4.813 71.794 48.904 1.00 49.66 91 GLN A O 1
ATOM 718 N N . SER A 1 92 ? 3.778 70.033 49.927 1.00 48.00 92 SER A N 1
ATOM 719 C CA . SER A 1 92 ? 3.162 70.595 51.146 1.00 48.00 92 SER A CA 1
ATOM 720 C C . SER A 1 92 ? 2.087 71.667 51.019 1.00 48.00 92 SER A C 1
ATOM 722 O O . SER A 1 92 ? 2.394 72.815 50.643 1.00 48.00 92 SER A O 1
#